Protein AF-A0A7V2QF61-F1 (afdb_monomer_lite)

pLDDT: mean 78.98, std 8.33, range [53.19, 92.69]

Radius of gyration: 22.34 Å; chains: 1; bounding box: 71×39×51 Å

Foldseek 3Di:
DVVVVVVLVVCVVVLVVVVVVLVVCVVCCPPPVCVVVCVPVCCVQPPPNDDPPCVLVVVVVVLVCQVVVLCVVLVVQLVVCVVVVVVVSNVSSVVVSCSSVVVSVVVVVVSVVVVVVVVVVVVVVVVVVPDDD

Sequence (133 aa):
MDGFRFWQRWLMGVGGFLVLFGLGMVLLEETAVFAPFHTYIDPVFWPGGRRPPGVPDFQRWAWNCAFVGLLVWFLPDAVVSLCYRVYLNAGLNAFLFVLAIFPLLFTRGYFRCRDTEDAERTTRKTASSATPQ

Secondary structure (DSSP, 8-state):
-HHHHHHHHHHHHHHHHHHHHHHHHHHHTTSTTTHHHHHHHHHHHSGGG---TTHHHHHHHHHHHHHHHHHHHHHHHHHHHHHTT-HHHHHHHHHHHHHHHHHHHHHHHHHHHHHHHHHHHHHHHHHHHT---

Structure (mmCIF, N/CA/C/O backbone):
data_AF-A0A7V2QF61-F1
#
_entry.id   AF-A0A7V2QF61-F1
#
loop_
_atom_site.group_PDB
_atom_site.id
_atom_site.type_symbol
_atom_site.label_atom_id
_atom_site.label_alt_id
_atom_site.label_comp_id
_atom_site.label_asym_id
_atom_site.label_entity_id
_atom_site.label_seq_id
_atom_site.pdbx_PDB_ins_code
_atom_site.Cartn_x
_atom_site.Cartn_y
_atom_site.Cartn_z
_atom_site.occupancy
_atom_site.B_iso_or_equiv
_atom_site.auth_seq_id
_atom_site.auth_comp_id
_atom_site.auth_asym_id
_atom_site.auth_atom_id
_atom_site.pdbx_PDB_model_num
ATOM 1 N N . MET A 1 1 ? 28.701 -3.509 -20.443 1.00 55.62 1 MET A N 1
ATOM 2 C CA . MET A 1 1 ? 27.215 -3.441 -20.512 1.00 55.62 1 MET A CA 1
ATOM 3 C C . MET A 1 1 ? 26.563 -4.421 -19.520 1.00 55.62 1 MET A C 1
ATOM 5 O O . MET A 1 1 ? 25.387 -4.746 -19.635 1.00 55.62 1 MET A O 1
ATOM 9 N N . ASP A 1 2 ? 27.294 -4.833 -18.481 1.00 65.94 2 ASP A N 1
ATOM 10 C CA . ASP A 1 2 ? 26.925 -5.972 -17.627 1.00 65.94 2 ASP A CA 1
ATOM 11 C C . ASP A 1 2 ? 26.174 -5.558 -16.357 1.00 65.94 2 ASP A C 1
ATOM 13 O O . ASP A 1 2 ? 25.377 -6.329 -15.823 1.00 65.94 2 ASP A O 1
ATOM 17 N N . GLY A 1 3 ? 26.339 -4.300 -15.934 1.00 74.25 3 GLY A N 1
ATOM 18 C CA . GLY A 1 3 ? 25.659 -3.747 -14.764 1.00 74.25 3 GLY A CA 1
ATOM 19 C C . GLY A 1 3 ? 24.135 -3.766 -14.894 1.00 74.25 3 GLY A C 1
ATOM 20 O O . GLY A 1 3 ? 23.452 -4.160 -13.957 1.00 74.25 3 GLY A O 1
ATOM 21 N N . PHE A 1 4 ? 23.586 -3.429 -16.065 1.00 79.31 4 PHE A N 1
ATOM 22 C CA . PHE A 1 4 ? 22.132 -3.416 -16.266 1.00 79.31 4 PHE A CA 1
ATOM 23 C C . PHE A 1 4 ? 21.515 -4.815 -16.126 1.00 79.31 4 PHE A C 1
ATOM 25 O O . PHE A 1 4 ? 20.522 -4.989 -15.424 1.00 79.31 4 PHE A O 1
ATOM 32 N N . ARG A 1 5 ? 22.141 -5.842 -16.722 1.00 79.62 5 ARG A N 1
ATOM 33 C CA . ARG A 1 5 ? 21.667 -7.233 -16.598 1.00 79.62 5 ARG A CA 1
ATOM 34 C C . ARG A 1 5 ? 21.834 -7.771 -15.178 1.00 79.62 5 ARG A C 1
ATOM 36 O O . ARG A 1 5 ? 20.996 -8.557 -14.743 1.00 79.62 5 ARG A O 1
ATOM 43 N N . PHE A 1 6 ? 22.884 -7.354 -14.467 1.00 81.94 6 PHE A N 1
ATOM 44 C CA . PHE A 1 6 ? 23.062 -7.674 -13.052 1.00 81.94 6 PHE A CA 1
ATOM 45 C C . PHE A 1 6 ? 21.924 -7.090 -12.211 1.00 81.94 6 PHE A C 1
ATOM 47 O O . PHE A 1 6 ? 21.214 -7.847 -11.554 1.00 81.94 6 PHE A O 1
ATOM 54 N N . TRP A 1 7 ? 21.690 -5.779 -12.304 1.00 80.62 7 TRP A N 1
ATOM 55 C CA . TRP A 1 7 ? 20.631 -5.096 -11.558 1.00 80.62 7 TRP A CA 1
ATOM 56 C C . TRP A 1 7 ? 19.245 -5.636 -11.893 1.00 80.62 7 TRP A C 1
ATOM 58 O O . TRP A 1 7 ? 18.453 -5.864 -10.988 1.00 80.62 7 TRP A O 1
ATOM 68 N N . GLN A 1 8 ? 18.973 -5.939 -13.163 1.00 81.88 8 GLN A N 1
ATOM 69 C CA . GLN A 1 8 ? 17.714 -6.553 -13.573 1.00 81.88 8 GLN A CA 1
ATOM 70 C C . GLN A 1 8 ? 17.518 -7.941 -12.942 1.00 81.88 8 GLN A C 1
ATOM 72 O O . GLN A 1 8 ? 16.459 -8.211 -12.386 1.00 81.88 8 GLN A O 1
ATOM 77 N N . ARG A 1 9 ? 18.523 -8.829 -12.994 1.00 80.50 9 ARG A N 1
ATOM 78 C CA . ARG A 1 9 ? 18.421 -10.175 -12.392 1.00 80.50 9 ARG A CA 1
ATOM 79 C C . ARG A 1 9 ? 18.341 -10.111 -10.870 1.00 80.50 9 ARG A C 1
ATOM 81 O O . ARG A 1 9 ? 17.610 -10.895 -10.274 1.00 80.50 9 ARG A O 1
ATOM 88 N N . TRP A 1 10 ? 19.060 -9.174 -10.260 1.00 81.62 10 TRP A N 1
ATOM 89 C CA . TRP A 1 10 ? 19.026 -8.952 -8.822 1.00 81.62 10 TRP A CA 1
ATOM 90 C C . TRP A 1 10 ? 17.661 -8.438 -8.360 1.00 81.62 10 TRP A C 1
ATOM 92 O O . TRP A 1 10 ? 17.070 -9.024 -7.460 1.00 81.62 10 TRP A O 1
ATOM 102 N N . LEU A 1 11 ? 17.108 -7.429 -9.040 1.00 83.00 11 LEU A N 1
ATOM 103 C CA . LEU A 1 11 ? 15.765 -6.908 -8.771 1.00 83.00 11 LEU A CA 1
ATOM 104 C C . LEU A 1 11 ? 14.685 -7.974 -8.969 1.00 83.00 11 LEU A C 1
ATOM 106 O O . LEU A 1 11 ? 13.773 -8.063 -8.156 1.00 83.00 11 LEU A O 1
ATOM 110 N N . MET A 1 12 ? 14.809 -8.831 -9.986 1.00 81.38 12 MET A N 1
ATOM 111 C CA . MET A 1 12 ? 13.898 -9.969 -10.152 1.00 81.38 12 MET A CA 1
ATOM 112 C C . MET A 1 12 ? 13.995 -10.966 -8.993 1.00 81.38 12 MET A C 1
ATOM 114 O O . MET A 1 12 ? 12.970 -11.458 -8.530 1.00 81.38 12 MET A O 1
ATOM 118 N N . GLY A 1 13 ? 15.209 -11.256 -8.513 1.00 84.88 13 GLY A N 1
ATOM 119 C CA . GLY A 1 13 ? 15.423 -12.136 -7.364 1.00 84.88 13 GLY A CA 1
ATOM 120 C C . GLY A 1 13 ? 14.829 -11.565 -6.076 1.00 84.88 13 GLY A C 1
ATOM 121 O O . GLY A 1 13 ? 14.060 -12.244 -5.399 1.00 84.88 13 GLY A O 1
ATOM 122 N N . VAL A 1 14 ? 15.126 -10.298 -5.775 1.00 79.19 14 VAL A N 1
ATOM 123 C CA . VAL A 1 14 ? 14.592 -9.588 -4.602 1.00 79.19 14 VAL A CA 1
ATOM 124 C C . VAL A 1 14 ? 13.072 -9.462 -4.689 1.00 79.19 14 VAL A C 1
ATOM 126 O O . VAL A 1 14 ? 12.379 -9.738 -3.716 1.00 79.19 14 VAL A O 1
ATOM 129 N N . GLY A 1 15 ? 12.537 -9.111 -5.856 1.00 79.88 15 GLY A N 1
ATOM 130 C CA . GLY A 1 15 ? 11.101 -9.003 -6.068 1.00 79.88 15 GLY A CA 1
ATOM 131 C C . GLY A 1 15 ? 10.379 -10.345 -5.920 1.00 79.88 15 GLY A C 1
ATOM 132 O O . GLY A 1 15 ? 9.348 -10.417 -5.255 1.00 79.88 15 GLY A O 1
ATOM 133 N N . GLY A 1 16 ? 10.932 -11.424 -6.483 1.00 84.94 16 GLY A N 1
ATOM 134 C CA . GLY A 1 16 ? 10.394 -12.774 -6.305 1.00 84.94 16 GLY A CA 1
ATOM 135 C C . GLY A 1 16 ? 10.410 -13.212 -4.839 1.00 84.94 16 GLY A C 1
ATOM 136 O O . GLY A 1 16 ? 9.417 -13.744 -4.344 1.00 84.94 16 GLY A O 1
ATOM 137 N N . PHE A 1 17 ? 11.498 -12.920 -4.120 1.00 85.94 17 PHE A N 1
ATOM 138 C CA . PHE A 1 17 ? 11.581 -13.149 -2.680 1.00 85.94 17 PHE A CA 1
ATOM 139 C C . PHE A 1 17 ? 10.512 -12.360 -1.912 1.00 85.94 17 PHE A C 1
ATOM 141 O O . PHE A 1 17 ? 9.817 -12.946 -1.091 1.00 85.94 17 PHE A O 1
ATOM 148 N N . LEU A 1 18 ? 10.331 -11.068 -2.201 1.00 80.50 18 LEU A N 1
ATOM 149 C CA . LEU A 1 18 ? 9.321 -10.230 -1.546 1.00 80.50 18 LEU A CA 1
ATOM 150 C C . LEU A 1 18 ? 7.892 -10.717 -1.812 1.00 80.50 18 LEU A C 1
ATOM 152 O O . LEU A 1 18 ? 7.076 -10.697 -0.896 1.00 80.50 18 LEU A O 1
ATOM 156 N N . VAL A 1 19 ? 7.592 -11.200 -3.023 1.00 80.19 19 VAL A N 1
ATOM 157 C CA . VAL A 1 19 ? 6.298 -11.829 -3.334 1.00 80.19 19 VAL A CA 1
ATOM 158 C C . VAL A 1 19 ? 6.078 -13.084 -2.496 1.00 80.19 19 VAL A C 1
ATOM 160 O O . VAL A 1 19 ? 5.030 -13.216 -1.870 1.00 80.19 19 VAL A O 1
ATOM 163 N N . LEU A 1 20 ? 7.050 -14.000 -2.466 1.00 84.56 20 LEU A N 1
ATOM 164 C CA . LEU A 1 20 ? 6.939 -15.239 -1.692 1.00 84.56 20 LEU A CA 1
ATOM 165 C C . LEU A 1 20 ? 6.840 -14.957 -0.192 1.00 84.56 20 LEU A C 1
ATOM 167 O O . LEU A 1 20 ? 6.032 -15.571 0.499 1.00 84.56 20 LEU A O 1
ATOM 171 N N . PHE A 1 21 ? 7.630 -14.004 0.296 1.00 81.94 21 PHE A N 1
ATOM 172 C CA . PHE A 1 21 ? 7.600 -13.561 1.680 1.00 81.94 21 PHE A CA 1
ATOM 173 C C . PHE A 1 21 ? 6.250 -12.929 2.033 1.00 81.94 21 PHE A C 1
ATOM 175 O O . PHE A 1 21 ? 5.651 -13.310 3.031 1.00 81.94 21 PHE A O 1
ATOM 182 N N . GLY A 1 22 ? 5.730 -12.026 1.196 1.00 73.94 22 GLY A N 1
ATOM 183 C CA . GLY A 1 22 ? 4.418 -11.404 1.384 1.00 73.94 22 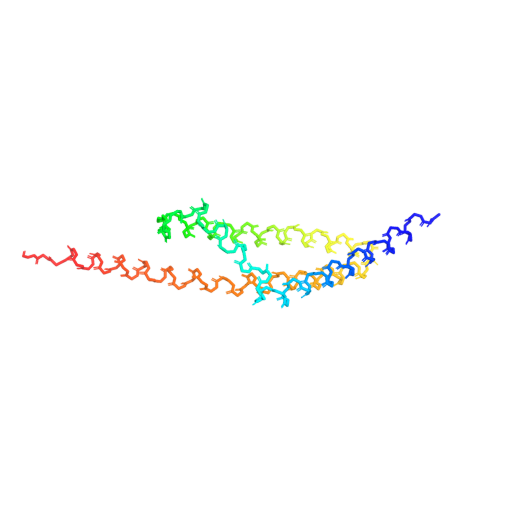GLY A CA 1
ATOM 184 C C . GLY A 1 22 ? 3.272 -12.416 1.343 1.00 73.94 22 GLY A C 1
ATOM 185 O O . GLY A 1 22 ? 2.386 -12.374 2.190 1.00 73.94 22 GLY A O 1
ATOM 186 N N . LEU A 1 23 ? 3.318 -13.379 0.421 1.00 79.94 23 LEU A N 1
ATOM 187 C CA . LEU A 1 23 ? 2.352 -14.477 0.374 1.00 79.94 23 LEU A CA 1
ATOM 188 C C . LEU A 1 23 ? 2.434 -15.349 1.637 1.00 79.94 23 LEU A C 1
ATOM 190 O O . LEU A 1 23 ? 1.406 -15.718 2.198 1.00 79.94 23 LEU A O 1
ATOM 194 N N . GLY A 1 24 ? 3.650 -15.629 2.114 1.00 79.69 24 GLY A N 1
ATOM 195 C CA . GLY A 1 24 ? 3.876 -16.306 3.389 1.00 79.69 24 GLY A CA 1
ATOM 196 C C . GLY A 1 24 ? 3.282 -15.530 4.562 1.00 79.69 24 GLY A C 1
ATOM 197 O O . GLY A 1 24 ? 2.581 -16.115 5.375 1.00 79.69 24 GLY A O 1
ATOM 198 N N . MET A 1 25 ? 3.484 -14.213 4.615 1.00 75.00 25 MET A N 1
ATOM 199 C CA . MET A 1 25 ? 2.911 -13.342 5.645 1.00 75.00 25 MET A CA 1
ATOM 200 C C . MET A 1 25 ? 1.378 -13.391 5.657 1.00 75.00 25 MET A C 1
ATOM 202 O O . MET A 1 25 ? 0.805 -13.531 6.730 1.00 75.00 25 MET A O 1
ATOM 206 N N . VAL A 1 26 ? 0.720 -13.355 4.491 1.00 74.06 26 VAL A N 1
ATOM 207 C CA . VAL A 1 26 ? -0.750 -13.467 4.387 1.00 74.06 26 VAL A CA 1
ATOM 208 C C . VAL A 1 26 ? -1.251 -14.816 4.909 1.00 74.06 26 VAL A C 1
ATOM 210 O O . VAL A 1 26 ? -2.234 -14.873 5.638 1.00 74.06 26 VAL A O 1
ATOM 213 N N . LEU A 1 27 ? -0.569 -15.914 4.573 1.00 77.75 27 LEU A N 1
ATOM 214 C CA . LEU A 1 27 ? -0.961 -17.251 5.037 1.00 77.75 27 LEU A CA 1
ATOM 215 C C . LEU A 1 27 ? -0.649 -17.483 6.523 1.00 77.75 27 LEU A C 1
ATOM 217 O O . LEU A 1 27 ? -1.257 -18.344 7.155 1.00 77.75 27 LEU A O 1
ATOM 221 N N . LEU A 1 28 ? 0.304 -16.732 7.077 1.00 73.69 28 LEU A N 1
ATOM 222 C CA . LEU A 1 28 ? 0.706 -16.816 8.477 1.00 73.69 28 LEU A CA 1
ATOM 223 C C . LEU A 1 28 ? -0.063 -15.840 9.380 1.00 73.69 28 LEU A C 1
ATOM 225 O O . LEU A 1 28 ? 0.001 -16.015 10.595 1.00 73.69 28 LEU A O 1
ATOM 229 N N . GLU A 1 29 ? -0.809 -14.874 8.837 1.00 65.94 29 GLU A N 1
ATOM 230 C CA . GLU A 1 29 ? -1.535 -13.843 9.601 1.00 65.94 29 GLU A CA 1
ATOM 231 C C . GLU A 1 29 ? -2.521 -14.439 10.625 1.00 65.94 29 GLU A C 1
ATOM 233 O O . GLU A 1 29 ? -2.596 -13.962 11.755 1.00 65.94 29 GLU A O 1
ATOM 238 N N . GLU A 1 30 ? -3.202 -15.541 10.291 1.00 62.50 30 GLU A N 1
ATOM 239 C CA . GLU A 1 30 ? -4.120 -16.233 11.216 1.00 62.50 30 GLU A CA 1
ATOM 240 C C . GLU A 1 30 ? -3.431 -17.263 12.132 1.00 62.50 30 GLU A C 1
ATOM 242 O O . GLU A 1 30 ? -4.080 -17.922 12.949 1.00 62.50 30 GLU A O 1
ATOM 247 N N . THR A 1 31 ? -2.110 -17.433 12.030 1.00 67.69 31 THR A N 1
ATOM 248 C CA . THR A 1 31 ? -1.379 -18.402 12.857 1.00 67.69 31 THR A CA 1
ATOM 249 C C . THR A 1 31 ? -0.931 -17.801 14.188 1.00 67.69 31 THR A C 1
ATOM 251 O O . THR A 1 31 ? -0.703 -16.599 14.327 1.00 67.69 31 THR A O 1
ATOM 254 N N . ALA A 1 32 ? -0.711 -18.666 15.184 1.00 63.78 32 ALA A N 1
ATOM 255 C CA . ALA A 1 32 ? -0.224 -18.296 16.519 1.00 63.78 32 ALA A CA 1
ATOM 256 C C . ALA A 1 32 ? 1.113 -17.519 16.523 1.00 63.78 32 ALA A C 1
ATOM 258 O O . ALA A 1 32 ? 1.505 -16.983 17.555 1.00 63.78 32 ALA A O 1
ATOM 259 N N . VAL A 1 33 ? 1.798 -17.432 15.378 1.00 69.75 33 VAL A N 1
ATOM 260 C CA . VAL A 1 33 ? 2.999 -16.615 15.169 1.00 69.75 33 VAL A CA 1
ATOM 261 C C . VAL A 1 33 ? 2.692 -15.113 15.258 1.00 69.75 33 VAL A C 1
ATOM 263 O O . VAL A 1 33 ? 3.537 -14.361 15.740 1.00 69.75 33 VAL A O 1
ATOM 266 N N . PHE A 1 34 ? 1.488 -14.670 14.866 1.00 64.69 34 PHE A N 1
ATOM 267 C CA . PHE A 1 34 ? 1.079 -13.257 14.925 1.00 64.69 34 PHE A CA 1
ATOM 268 C C . PHE A 1 34 ? 0.260 -12.880 16.169 1.00 64.69 34 PHE A C 1
ATOM 270 O O . PHE A 1 34 ? 0.174 -11.700 16.514 1.00 64.69 34 PHE A O 1
ATOM 277 N N . ALA A 1 35 ? -0.244 -13.861 16.925 1.00 65.06 35 ALA A N 1
ATOM 278 C CA . ALA A 1 35 ? -0.931 -13.644 18.206 1.00 65.06 35 ALA A CA 1
ATOM 279 C C . ALA A 1 35 ? -0.154 -12.775 19.235 1.00 65.06 35 ALA A C 1
ATOM 281 O O . ALA A 1 35 ? -0.787 -11.973 19.936 1.00 65.06 35 ALA A O 1
ATOM 282 N N . PRO A 1 36 ? 1.193 -12.845 19.328 1.00 70.81 36 PRO A N 1
ATOM 283 C CA . PRO A 1 36 ? 1.964 -11.971 20.205 1.00 70.81 36 PRO A CA 1
ATOM 284 C C . PRO A 1 36 ? 1.838 -10.494 19.823 1.00 70.81 36 PRO A C 1
ATOM 286 O O . PRO A 1 36 ? 1.788 -9.646 20.707 1.00 70.81 36 PRO A O 1
ATOM 289 N N . PHE A 1 37 ? 1.738 -10.161 18.532 1.00 64.75 37 PHE A N 1
ATOM 290 C CA . PHE A 1 37 ? 1.687 -8.766 18.088 1.00 64.75 37 PHE A CA 1
ATOM 291 C C . PHE A 1 37 ? 0.440 -8.060 18.614 1.00 64.75 37 PHE A C 1
ATOM 293 O O . PHE A 1 37 ? 0.568 -6.999 19.213 1.00 64.75 37 PHE A O 1
ATOM 300 N N . HIS A 1 38 ? -0.741 -8.673 18.505 1.00 63.28 38 HIS A N 1
ATOM 301 C CA . HIS A 1 38 ? -1.967 -8.116 19.090 1.00 63.28 38 HIS A CA 1
ATOM 302 C C . HIS A 1 38 ? -1.888 -8.020 20.618 1.00 63.28 38 HIS A C 1
ATOM 304 O O . HIS A 1 38 ? -2.274 -7.014 21.206 1.00 63.28 38 HIS A O 1
ATOM 310 N N . THR A 1 39 ? -1.306 -9.036 21.258 1.00 68.00 39 THR A N 1
ATOM 311 C CA . THR A 1 39 ? -1.175 -9.095 22.720 1.00 68.00 39 THR A CA 1
ATOM 312 C C . THR A 1 39 ? -0.211 -8.039 23.272 1.00 68.00 39 THR A C 1
ATOM 314 O O . THR A 1 39 ? -0.427 -7.545 24.374 1.00 68.00 39 THR A O 1
ATOM 317 N N . TYR A 1 40 ? 0.838 -7.671 22.529 1.00 73.81 40 TYR A N 1
ATOM 318 C CA . TYR A 1 40 ? 1.845 -6.699 22.969 1.00 73.81 40 TYR A CA 1
ATOM 319 C C . TYR A 1 40 ? 1.591 -5.270 22.476 1.00 73.81 40 TYR A C 1
ATOM 321 O O . TYR A 1 40 ? 1.956 -4.327 23.173 1.00 73.81 40 TYR A O 1
ATOM 329 N N . ILE A 1 41 ? 0.970 -5.084 21.308 1.00 73.00 41 ILE A N 1
ATOM 330 C CA . ILE A 1 41 ? 0.718 -3.754 20.731 1.00 73.00 41 ILE A CA 1
ATOM 331 C C . ILE A 1 41 ? -0.495 -3.098 21.398 1.00 73.00 41 ILE A C 1
ATOM 333 O O . ILE A 1 41 ? -0.400 -1.962 21.866 1.00 73.00 41 ILE A O 1
ATOM 337 N N . ASP A 1 42 ? -1.619 -3.808 21.504 1.00 72.12 42 ASP A N 1
ATOM 338 C CA . ASP A 1 42 ? -2.881 -3.229 21.982 1.00 72.12 42 ASP A CA 1
ATOM 339 C C . ASP A 1 42 ? -2.814 -2.648 23.412 1.00 72.12 42 ASP A C 1
ATOM 341 O O . ASP A 1 42 ? -3.342 -1.553 23.619 1.00 72.12 42 ASP A O 1
ATOM 345 N N . PRO A 1 43 ? -2.148 -3.277 24.405 1.00 78.38 43 PRO A N 1
ATOM 346 C CA . PRO A 1 43 ? -2.053 -2.714 25.751 1.00 78.38 43 PRO A CA 1
ATOM 347 C C . PRO A 1 43 ? -1.111 -1.508 25.851 1.00 78.38 43 PRO A C 1
ATOM 349 O O . PRO A 1 43 ? -1.280 -0.698 26.761 1.00 78.38 43 PRO A O 1
ATOM 352 N N . VAL A 1 44 ? -0.137 -1.371 24.940 1.00 79.69 44 VAL A N 1
ATOM 353 C CA . VAL A 1 44 ? 0.775 -0.212 24.891 1.00 79.69 44 VAL A CA 1
ATOM 354 C C . VAL A 1 44 ? 0.020 1.037 24.446 1.00 79.69 44 VAL A C 1
ATOM 356 O O . VAL A 1 44 ? 0.206 2.109 25.020 1.00 79.69 44 VAL A O 1
ATOM 359 N N . PHE A 1 45 ? -0.860 0.899 23.453 1.00 75.62 45 PHE A N 1
ATOM 360 C CA . PHE A 1 45 ? -1.652 2.018 22.943 1.00 75.62 45 PHE A CA 1
ATOM 361 C C . PHE A 1 45 ? -2.951 2.242 23.731 1.00 75.62 45 PHE A C 1
ATOM 363 O O . PHE A 1 45 ? -3.391 3.387 23.859 1.00 75.62 45 PHE A O 1
ATOM 370 N N . TRP A 1 46 ? -3.555 1.184 24.286 1.00 78.31 46 TRP A N 1
ATOM 371 C CA . TRP A 1 46 ? -4.831 1.246 25.011 1.00 78.31 46 TRP A CA 1
ATOM 372 C C . TRP A 1 46 ? -4.805 0.442 26.324 1.00 78.31 46 TRP A C 1
ATOM 374 O O . TRP A 1 46 ? -5.448 -0.611 26.435 1.00 78.31 46 TRP A O 1
ATOM 384 N N . PRO A 1 47 ? -4.120 0.950 27.365 1.00 76.38 47 PRO A N 1
ATOM 385 C CA . PRO A 1 47 ? -4.102 0.309 28.675 1.00 76.38 47 PRO A CA 1
ATOM 386 C C . PRO A 1 47 ? -5.532 0.122 29.213 1.00 76.38 47 PRO A C 1
ATOM 388 O O . PRO A 1 47 ? -6.313 1.072 29.296 1.00 76.38 47 PRO A O 1
ATOM 391 N N . GLY A 1 48 ? -5.902 -1.114 29.563 1.00 76.06 48 GLY A N 1
ATOM 392 C CA . GLY A 1 48 ? -7.235 -1.439 30.090 1.00 76.06 48 GLY A CA 1
ATOM 393 C C . GLY A 1 48 ? -8.352 -1.550 29.041 1.00 76.06 48 GLY A C 1
ATOM 394 O O . GLY A 1 48 ? -9.526 -1.532 29.409 1.00 76.06 48 GLY A O 1
ATOM 395 N N . GLY A 1 49 ? -8.018 -1.637 27.747 1.00 70.56 49 GLY A N 1
ATOM 396 C CA . GLY A 1 49 ? -8.967 -1.953 26.669 1.00 70.56 49 GLY A CA 1
ATOM 397 C C . GLY A 1 49 ? -9.959 -0.837 26.317 1.00 70.56 49 GLY A C 1
ATOM 398 O O . GLY A 1 49 ? -10.789 -1.004 25.421 1.00 70.56 49 GLY A O 1
ATOM 399 N N . ARG A 1 50 ? -9.883 0.324 26.981 1.00 68.12 50 ARG A N 1
ATOM 400 C CA . ARG A 1 50 ? -10.689 1.499 26.627 1.00 68.12 50 ARG A CA 1
ATOM 401 C C . ARG A 1 50 ? -10.017 2.259 25.496 1.00 68.12 50 ARG A C 1
ATOM 403 O O . ARG A 1 50 ? -8.985 2.890 25.695 1.00 68.12 50 ARG A O 1
ATOM 410 N N . ARG A 1 51 ? -10.644 2.248 24.321 1.00 74.25 51 ARG A N 1
ATOM 411 C CA . ARG A 1 51 ? -10.255 3.114 23.203 1.00 74.25 51 ARG A CA 1
ATOM 412 C C . ARG A 1 51 ? -10.800 4.536 23.427 1.00 74.25 51 ARG A C 1
ATOM 414 O O . ARG A 1 51 ? -12.015 4.681 23.571 1.00 74.25 51 ARG A O 1
ATOM 421 N N . PRO A 1 52 ? -9.943 5.577 23.462 1.00 77.94 52 PRO A N 1
ATOM 422 C CA . PRO A 1 52 ? -10.387 6.968 23.506 1.00 77.94 52 PRO A CA 1
ATOM 423 C C . PRO A 1 52 ? -11.283 7.338 22.308 1.00 77.94 52 PRO A C 1
ATOM 425 O O . PRO A 1 52 ? -11.118 6.770 21.225 1.00 77.94 52 PRO A O 1
ATOM 428 N N . PRO A 1 53 ? -12.179 8.334 22.450 1.00 75.19 53 PRO A N 1
ATOM 429 C CA . PRO A 1 53 ? -13.136 8.703 21.405 1.00 75.19 53 PRO A CA 1
ATOM 430 C C . PRO A 1 53 ? -12.500 9.217 20.101 1.00 75.19 53 PRO A C 1
ATOM 432 O O . PRO A 1 53 ? -13.161 9.160 19.076 1.00 75.19 53 PRO A O 1
ATOM 435 N N . GLY A 1 54 ? -11.234 9.660 20.103 1.00 78.19 54 GLY A N 1
ATOM 436 C CA . GLY A 1 54 ? -10.515 10.107 18.893 1.00 78.19 54 GLY A CA 1
ATOM 437 C C . GLY A 1 54 ? -9.764 9.007 18.122 1.00 78.19 54 GLY A C 1
ATOM 438 O O . GLY A 1 54 ? -9.223 9.258 17.048 1.00 78.19 54 GLY A O 1
ATOM 439 N N . VAL A 1 55 ? -9.709 7.775 18.644 1.00 80.06 55 VAL A N 1
ATOM 440 C CA . VAL A 1 55 ? -9.041 6.646 17.965 1.00 80.06 55 VAL A CA 1
ATOM 441 C C . VAL A 1 55 ? -9.679 6.283 16.614 1.00 80.06 55 VAL A C 1
ATOM 443 O O . VAL A 1 55 ? -8.924 5.986 15.688 1.00 80.06 55 VAL A O 1
ATOM 446 N N . PRO A 1 56 ? -11.016 6.306 16.438 1.00 75.88 56 PRO A N 1
ATOM 447 C CA . PRO A 1 56 ? -11.640 6.020 15.145 1.00 75.88 56 PRO A CA 1
ATOM 448 C C . PRO A 1 56 ? -11.191 6.974 14.030 1.00 75.88 56 PRO A C 1
ATOM 450 O O . PRO A 1 56 ? -10.876 6.519 12.930 1.00 75.88 56 PRO A O 1
ATOM 453 N N . ASP A 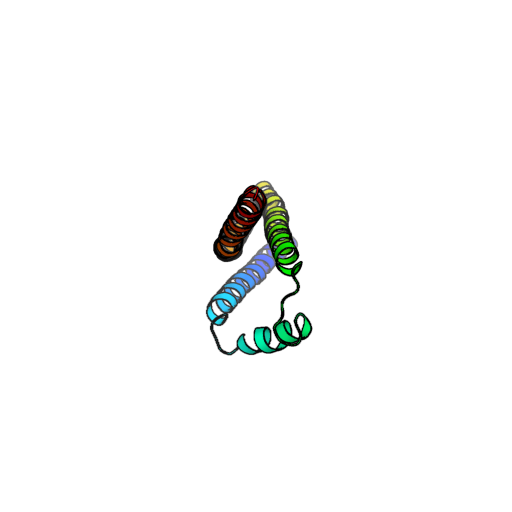1 57 ? -11.093 8.272 14.328 1.00 78.50 57 ASP A N 1
ATOM 454 C CA . ASP A 1 57 ? -10.648 9.287 13.367 1.00 78.50 57 ASP A CA 1
ATOM 455 C C . ASP A 1 57 ? -9.184 9.075 12.977 1.00 78.50 57 ASP A C 1
ATOM 457 O O . ASP A 1 57 ? -8.830 9.117 11.797 1.00 78.50 57 ASP A O 1
ATOM 461 N N . PHE A 1 58 ? -8.340 8.750 13.961 1.00 78.44 58 PHE A N 1
ATOM 462 C CA . PHE A 1 58 ? -6.945 8.393 13.720 1.00 78.44 58 PHE A CA 1
ATOM 463 C C . PHE A 1 58 ? -6.808 7.132 12.855 1.00 78.44 58 PHE A C 1
ATOM 465 O O . PHE A 1 58 ? -6.013 7.117 11.919 1.00 78.44 58 PHE A O 1
ATOM 472 N N . GLN A 1 59 ? -7.603 6.089 13.110 1.00 82.31 59 GLN A N 1
ATOM 473 C CA . GLN A 1 59 ? -7.596 4.864 12.302 1.00 82.31 59 GLN A CA 1
ATOM 474 C C . GLN A 1 59 ? -8.010 5.136 10.848 1.00 82.31 59 GLN A C 1
ATOM 476 O O . GLN A 1 59 ? -7.397 4.599 9.925 1.00 82.31 59 GLN A O 1
ATOM 481 N N . ARG A 1 60 ? -9.001 6.012 10.629 1.00 78.94 60 ARG A N 1
ATOM 482 C CA . ARG A 1 60 ? -9.424 6.439 9.286 1.00 78.94 60 ARG A CA 1
ATOM 483 C C . ARG A 1 60 ? -8.330 7.236 8.576 1.00 78.94 60 ARG A C 1
ATOM 485 O O . ARG A 1 60 ? -8.076 7.011 7.394 1.00 78.94 60 ARG A O 1
ATOM 492 N N . TRP A 1 61 ? -7.668 8.144 9.291 1.00 82.31 61 TRP A N 1
ATOM 493 C CA . TRP A 1 61 ? -6.518 8.884 8.773 1.00 82.31 61 TRP A CA 1
ATOM 494 C C . TRP A 1 61 ? -5.369 7.942 8.393 1.00 82.31 61 TRP A C 1
ATOM 496 O O . TRP A 1 61 ? -4.868 8.020 7.274 1.00 82.31 61 TRP A O 1
ATOM 506 N N . ALA A 1 62 ? -5.018 6.997 9.267 1.00 83.88 62 ALA A N 1
ATOM 507 C CA . ALA A 1 62 ? -3.963 6.019 9.017 1.00 83.88 62 ALA A CA 1
ATOM 508 C C . ALA A 1 62 ? -4.277 5.141 7.794 1.00 83.88 62 ALA A C 1
ATOM 510 O O . ALA A 1 62 ? -3.405 4.925 6.952 1.00 83.88 62 ALA A O 1
ATOM 511 N N . TRP A 1 63 ? -5.533 4.705 7.644 1.00 87.38 63 TRP A N 1
ATOM 512 C CA . TRP A 1 63 ? -5.990 3.976 6.458 1.00 87.38 63 TRP A CA 1
ATOM 513 C C . TRP A 1 63 ? -5.832 4.812 5.179 1.00 87.38 63 TRP A C 1
ATOM 515 O O . TRP A 1 63 ? -5.299 4.321 4.183 1.00 87.38 63 TRP A O 1
ATOM 525 N N . ASN A 1 64 ? -6.225 6.093 5.207 1.00 82.06 64 ASN A N 1
ATOM 526 C CA . ASN A 1 64 ? -6.056 7.001 4.067 1.00 82.06 64 ASN A CA 1
ATOM 527 C C . ASN A 1 64 ? -4.575 7.194 3.714 1.00 82.06 64 ASN A C 1
ATOM 529 O O . ASN A 1 64 ? -4.222 7.148 2.538 1.00 82.06 64 ASN A O 1
ATOM 533 N N . CYS A 1 65 ? -3.705 7.376 4.710 1.00 84.38 65 CYS A N 1
ATOM 534 C CA . CYS A 1 65 ? -2.264 7.486 4.498 1.00 84.38 65 CYS A CA 1
ATOM 535 C C . CYS A 1 65 ? -1.679 6.220 3.868 1.00 84.38 65 CYS A C 1
ATOM 537 O O . CYS A 1 65 ? -0.898 6.329 2.925 1.00 84.38 65 CYS A O 1
ATOM 539 N N . ALA A 1 66 ? -2.085 5.035 4.332 1.00 87.69 66 ALA A N 1
ATOM 540 C CA . ALA A 1 66 ? -1.652 3.767 3.753 1.00 87.69 66 ALA A CA 1
ATOM 541 C C . ALA A 1 66 ? -2.104 3.630 2.290 1.00 87.69 66 ALA A C 1
ATOM 543 O O . ALA A 1 66 ? -1.298 3.304 1.420 1.00 87.69 66 ALA A O 1
ATOM 544 N N . PHE A 1 67 ? -3.368 3.949 1.999 1.00 88.19 67 PHE A N 1
ATOM 545 C CA . PHE A 1 67 ? -3.920 3.890 0.645 1.00 88.19 67 PHE A CA 1
ATOM 546 C C . PHE A 1 67 ? -3.224 4.870 -0.309 1.00 88.19 67 PHE A C 1
ATOM 548 O O . PHE A 1 67 ? -2.804 4.488 -1.402 1.00 88.19 67 PHE A O 1
ATOM 555 N N . VAL A 1 68 ? -3.065 6.131 0.107 1.00 87.12 68 VAL A N 1
ATOM 556 C CA . VAL A 1 68 ? -2.390 7.163 -0.692 1.00 87.12 68 VAL A CA 1
ATOM 557 C C . VAL A 1 68 ? -0.916 6.821 -0.881 1.00 87.12 68 VAL A C 1
ATOM 559 O O . VAL A 1 68 ? -0.422 6.918 -1.999 1.00 87.12 68 VAL A O 1
ATOM 562 N N . GLY A 1 69 ? -0.225 6.373 0.168 1.00 86.38 69 GLY A N 1
ATOM 563 C CA . GLY A 1 69 ? 1.168 5.937 0.081 1.00 86.38 69 GLY A CA 1
ATOM 564 C C . GLY A 1 69 ? 1.351 4.790 -0.912 1.00 86.38 69 GLY A C 1
ATOM 565 O O . GLY A 1 69 ? 2.247 4.848 -1.752 1.00 86.38 69 GLY A O 1
ATOM 566 N N . LEU A 1 70 ? 0.456 3.797 -0.885 1.00 91.12 70 LEU A N 1
ATOM 567 C CA . LEU A 1 70 ? 0.480 2.673 -1.820 1.00 91.12 70 LEU A CA 1
ATOM 568 C C . LEU A 1 70 ? 0.283 3.133 -3.273 1.00 91.12 70 LEU A C 1
ATOM 570 O O . LEU A 1 70 ? 1.011 2.686 -4.159 1.00 91.12 70 LEU A O 1
ATOM 574 N N . LEU A 1 71 ? -0.655 4.052 -3.521 1.00 89.38 71 LEU A N 1
ATOM 575 C CA . LEU A 1 71 ? -0.864 4.634 -4.849 1.00 89.38 71 LEU A CA 1
ATOM 576 C C . LEU A 1 71 ? 0.347 5.442 -5.321 1.00 89.38 71 LEU A C 1
ATOM 578 O O . LEU A 1 71 ? 0.804 5.257 -6.446 1.00 89.38 71 LEU A O 1
ATOM 582 N N . VAL A 1 72 ? 0.875 6.320 -4.466 1.00 89.62 72 VAL A N 1
ATOM 583 C CA . VAL A 1 72 ? 2.027 7.178 -4.779 1.00 89.62 72 VAL A CA 1
ATOM 584 C C . VAL A 1 72 ? 3.290 6.361 -5.027 1.00 89.62 72 VAL A C 1
ATOM 586 O O . VAL A 1 72 ? 4.121 6.789 -5.814 1.00 89.62 72 VAL A O 1
ATOM 589 N N . TRP A 1 73 ? 3.447 5.195 -4.404 1.00 89.19 73 TRP A N 1
ATOM 590 C CA . TRP A 1 73 ? 4.532 4.273 -4.734 1.00 89.19 73 TRP A CA 1
ATOM 591 C C . TRP A 1 73 ? 4.291 3.567 -6.074 1.00 89.19 73 TRP A C 1
ATOM 593 O O . TRP A 1 73 ? 5.141 3.614 -6.963 1.00 89.19 73 TRP A O 1
ATOM 603 N N . PHE A 1 74 ? 3.124 2.940 -6.237 1.00 92.69 74 PHE A N 1
ATOM 604 C CA . PHE A 1 74 ? 2.840 2.091 -7.390 1.00 92.69 74 PHE A CA 1
ATOM 605 C C . PHE A 1 74 ? 2.821 2.866 -8.714 1.00 92.69 74 PHE A C 1
ATOM 607 O O . PHE A 1 74 ? 3.387 2.402 -9.701 1.00 92.69 74 PHE A O 1
ATOM 614 N N . LEU A 1 75 ? 2.195 4.048 -8.751 1.00 90.44 75 LEU A N 1
ATOM 615 C CA . LEU A 1 75 ? 2.003 4.826 -9.981 1.00 90.44 75 LEU A CA 1
ATOM 616 C C . LEU A 1 75 ? 3.334 5.239 -10.644 1.00 90.44 75 LEU A C 1
ATOM 618 O O . LEU A 1 75 ? 3.543 4.873 -11.802 1.00 90.44 75 LEU A O 1
ATOM 622 N N . PRO A 1 76 ? 4.255 5.955 -9.970 1.00 87.62 76 PRO A N 1
ATOM 623 C CA . PRO A 1 76 ? 5.545 6.317 -10.547 1.00 87.62 76 PRO A CA 1
ATOM 624 C C . PRO A 1 76 ? 6.391 5.097 -10.899 1.00 87.62 76 PRO A C 1
ATOM 626 O O . PRO A 1 76 ? 7.004 5.077 -11.964 1.00 87.62 76 PRO A O 1
ATOM 629 N N . ASP A 1 77 ? 6.404 4.071 -10.046 1.00 82.50 77 ASP A N 1
ATOM 630 C CA . ASP A 1 77 ? 7.231 2.886 -10.269 1.00 82.50 77 ASP A CA 1
ATOM 631 C C . ASP A 1 77 ? 6.755 2.075 -11.491 1.00 82.50 77 ASP A C 1
ATOM 633 O O . ASP A 1 77 ? 7.555 1.686 -12.353 1.00 82.50 77 ASP A O 1
ATOM 637 N N . ALA A 1 78 ? 5.435 1.930 -11.653 1.00 88.56 78 ALA A N 1
ATOM 638 C CA . ALA A 1 78 ? 4.829 1.319 -12.831 1.00 88.56 78 ALA A CA 1
ATOM 639 C C . ALA A 1 78 ? 5.080 2.151 -14.100 1.00 88.56 78 ALA A C 1
ATOM 641 O O . ALA A 1 78 ? 5.461 1.591 -15.130 1.00 88.56 78 ALA A O 1
ATOM 642 N N . VAL A 1 79 ? 4.920 3.480 -14.034 1.00 89.94 79 VAL A N 1
ATOM 643 C CA . VAL A 1 79 ? 5.162 4.383 -15.174 1.00 89.94 79 VAL A CA 1
ATOM 644 C C . VAL A 1 79 ? 6.618 4.311 -15.628 1.00 89.94 79 VAL A C 1
ATOM 646 O O . VAL A 1 79 ? 6.875 4.109 -16.814 1.00 89.94 79 VAL A O 1
ATOM 649 N N . VAL A 1 80 ? 7.576 4.412 -14.703 1.00 85.94 80 VAL A N 1
ATOM 650 C CA . VAL A 1 80 ? 9.008 4.298 -15.014 1.00 85.94 80 VAL A CA 1
ATOM 651 C C . VAL A 1 80 ? 9.303 2.931 -15.634 1.00 85.94 80 VAL A C 1
ATOM 653 O O . VAL A 1 80 ? 9.917 2.858 -16.699 1.00 85.94 80 VAL A O 1
ATOM 656 N N . SER A 1 81 ? 8.801 1.848 -15.039 1.00 87.50 81 SER A N 1
ATOM 657 C CA . SER A 1 81 ? 9.014 0.493 -15.559 1.00 87.50 81 SER A CA 1
ATOM 658 C C . SER A 1 81 ? 8.477 0.310 -16.984 1.00 87.50 81 SER A C 1
ATOM 660 O O . SER A 1 81 ? 9.136 -0.325 -17.809 1.00 87.50 81 SER A O 1
ATOM 662 N N . LEU A 1 82 ? 7.322 0.900 -17.309 1.00 90.81 82 LEU A N 1
ATOM 663 C CA . LEU A 1 82 ? 6.745 0.867 -18.657 1.00 90.81 82 LEU A CA 1
ATOM 664 C C . LEU A 1 82 ? 7.535 1.731 -19.652 1.00 90.81 82 LEU A C 1
ATOM 666 O O . LEU A 1 82 ? 7.835 1.258 -20.751 1.00 90.81 82 LEU A O 1
ATOM 670 N N . CYS A 1 83 ? 7.934 2.949 -19.268 1.00 90.25 83 CYS A N 1
ATOM 671 C CA . CYS A 1 83 ? 8.735 3.850 -20.106 1.00 90.25 83 CYS A CA 1
ATOM 672 C C . CYS A 1 83 ? 10.073 3.221 -20.525 1.00 90.25 83 CYS A C 1
ATOM 674 O O . CYS A 1 83 ? 10.470 3.319 -21.686 1.00 90.25 83 CYS A O 1
ATOM 676 N N . TYR A 1 84 ? 10.739 2.520 -19.604 1.00 87.38 84 TYR A N 1
ATOM 677 C CA . TYR A 1 84 ? 11.998 1.813 -19.868 1.00 87.38 84 TYR A CA 1
ATOM 678 C C . TYR A 1 84 ? 11.807 0.385 -20.411 1.00 87.38 84 TYR A C 1
ATOM 680 O O . TYR A 1 84 ? 12.787 -0.341 -20.579 1.00 87.38 84 TYR A O 1
ATOM 688 N N . ARG A 1 85 ? 10.565 -0.028 -20.718 1.00 89.56 85 ARG A N 1
ATOM 689 C CA . ARG A 1 85 ? 10.212 -1.361 -21.249 1.00 89.56 85 ARG A CA 1
ATOM 690 C C . ARG A 1 85 ? 10.652 -2.530 -20.355 1.00 89.56 85 ARG A C 1
ATOM 692 O O . ARG A 1 85 ? 10.878 -3.642 -20.832 1.00 89.56 85 ARG A O 1
ATOM 699 N N . VAL A 1 86 ? 10.737 -2.308 -19.044 1.00 87.56 86 VAL A N 1
ATOM 700 C CA . VAL A 1 86 ? 11.052 -3.335 -18.041 1.00 87.56 86 VAL A CA 1
ATOM 701 C C . VAL A 1 86 ? 9.755 -4.030 -17.612 1.00 87.56 86 VAL A C 1
ATOM 703 O O . VAL A 1 86 ? 9.303 -3.928 -16.471 1.00 87.56 86 VAL A O 1
ATOM 706 N N . TYR A 1 87 ? 9.124 -4.740 -18.551 1.00 85.06 87 TYR A N 1
ATOM 707 C CA . TYR A 1 87 ? 7.769 -5.283 -18.375 1.00 85.06 87 TYR A CA 1
ATOM 708 C C . TYR A 1 87 ? 7.636 -6.266 -17.212 1.00 85.06 87 TYR A C 1
ATOM 710 O O . TYR A 1 87 ? 6.593 -6.307 -16.568 1.00 85.06 87 TYR A O 1
ATOM 718 N N . LEU A 1 88 ? 8.687 -7.033 -16.910 1.00 82.06 88 LEU A N 1
ATOM 719 C CA . LEU A 1 88 ? 8.632 -7.978 -15.798 1.00 82.06 88 LEU A CA 1
ATOM 720 C C . LEU A 1 88 ? 8.594 -7.268 -14.436 1.00 82.06 88 LEU A C 1
ATOM 722 O O . LEU A 1 88 ? 7.881 -7.722 -13.549 1.00 82.06 88 LEU A O 1
ATOM 726 N N . ASN A 1 89 ? 9.294 -6.135 -14.288 1.00 81.81 89 ASN A N 1
ATOM 727 C CA . ASN A 1 89 ? 9.225 -5.319 -13.071 1.00 81.81 89 ASN A CA 1
ATOM 728 C C . ASN A 1 89 ? 7.840 -4.677 -12.926 1.00 81.81 89 ASN A C 1
ATOM 730 O O . ASN A 1 89 ? 7.223 -4.769 -11.869 1.00 81.81 89 ASN A O 1
ATOM 734 N N . ALA A 1 90 ? 7.306 -4.125 -14.023 1.00 87.50 90 ALA A N 1
ATOM 735 C CA . ALA A 1 90 ? 5.951 -3.577 -14.046 1.00 87.50 90 ALA A CA 1
ATOM 736 C C . ALA A 1 90 ? 4.894 -4.636 -13.673 1.00 87.50 90 ALA A C 1
ATOM 738 O O . ALA A 1 90 ? 4.013 -4.370 -12.860 1.00 87.50 90 ALA A O 1
ATOM 739 N N . GLY A 1 91 ? 5.002 -5.848 -14.232 1.00 87.19 91 GLY A N 1
ATOM 740 C CA . GLY A 1 91 ? 4.089 -6.955 -13.943 1.00 87.19 91 GLY A CA 1
ATOM 741 C C . GLY A 1 91 ? 4.161 -7.427 -12.490 1.00 87.19 91 GLY A C 1
ATOM 742 O O . GLY A 1 91 ? 3.127 -7.644 -11.862 1.00 87.19 91 GLY A O 1
ATOM 743 N N . LEU A 1 92 ? 5.368 -7.528 -11.930 1.00 84.69 92 LEU A N 1
ATOM 744 C CA . LEU A 1 92 ? 5.567 -7.918 -10.535 1.00 84.69 92 LEU A CA 1
ATOM 745 C C . LEU A 1 92 ? 5.029 -6.864 -9.557 1.00 84.69 92 LEU A C 1
ATOM 747 O O . LEU A 1 92 ? 4.326 -7.212 -8.611 1.00 84.69 92 LEU A O 1
ATOM 751 N N . ASN A 1 93 ? 5.300 -5.580 -9.808 1.00 86.50 93 ASN A N 1
ATOM 752 C CA . ASN A 1 93 ? 4.796 -4.493 -8.968 1.00 86.50 93 ASN A CA 1
ATOM 753 C C . ASN A 1 93 ? 3.276 -4.348 -9.070 1.00 86.50 93 ASN A C 1
ATOM 755 O O . ASN A 1 93 ? 2.631 -4.071 -8.063 1.00 86.50 93 ASN A O 1
ATOM 759 N N . ALA A 1 94 ? 2.680 -4.625 -10.235 1.00 91.12 94 ALA A N 1
ATOM 760 C CA . ALA A 1 94 ? 1.227 -4.713 -10.374 1.00 91.12 94 ALA A CA 1
ATOM 761 C C . ALA A 1 94 ? 0.638 -5.867 -9.553 1.00 91.12 94 ALA A C 1
ATOM 763 O O . ALA A 1 94 ? -0.359 -5.678 -8.857 1.00 91.12 94 ALA A O 1
ATOM 764 N N . PHE A 1 95 ? 1.271 -7.043 -9.581 1.00 88.31 95 PHE A N 1
ATOM 765 C CA . PHE A 1 95 ? 0.851 -8.178 -8.761 1.00 88.31 95 PHE A CA 1
ATOM 766 C C . PHE A 1 95 ? 0.926 -7.858 -7.259 1.00 88.31 95 PHE A C 1
ATOM 768 O O . PHE A 1 95 ? -0.047 -8.067 -6.535 1.00 88.31 95 PHE A O 1
ATOM 775 N N . LEU A 1 96 ? 2.041 -7.279 -6.799 1.00 86.94 96 LEU A N 1
ATOM 776 C CA . LEU A 1 96 ? 2.219 -6.845 -5.408 1.00 86.94 96 LEU A CA 1
ATOM 777 C C . LEU A 1 96 ? 1.208 -5.770 -4.996 1.00 86.94 96 LEU A C 1
ATOM 779 O O . LEU A 1 96 ? 0.650 -5.843 -3.903 1.00 86.94 96 LEU A O 1
ATOM 783 N N . PHE A 1 97 ? 0.933 -4.801 -5.871 1.00 91.31 97 PHE A N 1
ATOM 784 C CA . PHE A 1 97 ? -0.075 -3.774 -5.625 1.00 91.31 97 PHE A CA 1
ATOM 785 C C . PHE A 1 97 ? -1.462 -4.386 -5.414 1.00 91.31 97 PHE A C 1
ATOM 787 O O . PHE A 1 97 ? -2.142 -4.020 -4.459 1.00 91.31 97 PHE A O 1
ATOM 794 N N . VAL A 1 98 ? -1.867 -5.348 -6.252 1.00 90.19 98 VAL A N 1
ATOM 795 C CA . VAL A 1 98 ? -3.146 -6.061 -6.088 1.00 90.19 98 VAL A CA 1
ATOM 796 C C . VAL A 1 98 ? -3.189 -6.805 -4.752 1.00 90.19 98 VAL A C 1
ATOM 798 O O . VAL A 1 98 ? -4.188 -6.733 -4.037 1.00 90.19 98 VAL A O 1
ATOM 801 N N . LEU A 1 99 ? -2.097 -7.474 -4.386 1.00 86.56 99 LEU A N 1
ATOM 802 C CA . LEU A 1 99 ? -2.011 -8.236 -3.142 1.00 86.56 99 LEU A CA 1
ATOM 803 C C . LEU A 1 99 ? -2.080 -7.329 -1.901 1.00 86.56 99 LEU A C 1
ATOM 805 O O . LEU A 1 99 ? -2.708 -7.698 -0.915 1.00 86.56 99 LEU A O 1
ATOM 809 N N . ALA A 1 100 ? -1.509 -6.124 -1.970 1.00 85.94 100 ALA A N 1
ATOM 810 C CA . ALA A 1 100 ? -1.550 -5.136 -0.892 1.00 85.94 100 ALA A CA 1
ATOM 811 C C . ALA A 1 100 ? -2.878 -4.359 -0.825 1.00 85.94 100 ALA A C 1
ATOM 813 O O . ALA A 1 100 ? -3.375 -4.068 0.265 1.00 85.94 100 ALA A O 1
ATOM 814 N N . ILE A 1 101 ? -3.478 -4.015 -1.970 1.00 90.19 101 ILE A N 1
ATOM 815 C CA . ILE A 1 101 ? -4.721 -3.234 -2.002 1.00 90.19 101 ILE A CA 1
ATOM 816 C C . ILE A 1 101 ? -5.931 -4.071 -1.587 1.00 90.19 101 ILE A C 1
ATOM 818 O O . ILE A 1 101 ? -6.872 -3.536 -1.006 1.00 90.19 101 ILE A O 1
ATOM 822 N N . PHE A 1 102 ? -5.903 -5.380 -1.846 1.00 86.19 102 PHE A N 1
ATOM 823 C CA . PHE A 1 102 ? -6.990 -6.293 -1.514 1.00 86.19 102 PHE A CA 1
ATOM 824 C C . PHE A 1 102 ? -7.374 -6.246 -0.020 1.00 86.19 102 PHE A C 1
ATOM 826 O O . PHE A 1 102 ? -8.492 -5.813 0.267 1.00 86.19 102 PHE A O 1
ATOM 833 N N . PRO A 1 103 ? -6.492 -6.553 0.954 1.00 82.44 103 PRO A N 1
ATOM 834 C CA . PRO A 1 103 ? -6.835 -6.465 2.378 1.00 82.44 103 PRO A CA 1
ATOM 835 C C .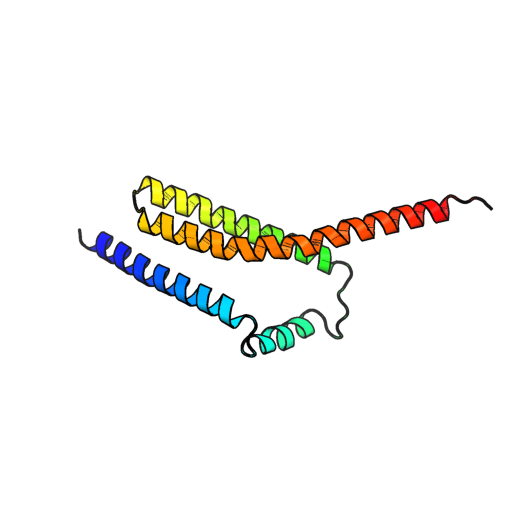 PRO A 1 103 ? -7.206 -5.035 2.806 1.00 82.44 103 PRO A C 1
ATOM 837 O O . PRO A 1 103 ? -8.097 -4.827 3.637 1.00 82.44 103 PRO A O 1
ATOM 840 N N . LEU A 1 104 ? -6.591 -4.021 2.190 1.00 84.75 104 LEU A N 1
ATOM 841 C CA . LEU A 1 104 ? -6.884 -2.622 2.490 1.00 84.75 104 LEU A CA 1
ATOM 842 C C . LEU A 1 104 ? -8.316 -2.228 2.078 1.00 84.75 104 LEU A C 1
ATOM 844 O O . LEU A 1 104 ? -8.984 -1.471 2.782 1.00 84.75 104 LEU A O 1
ATOM 848 N N . LEU A 1 105 ? -8.838 -2.776 0.979 1.00 84.62 105 LEU A N 1
ATOM 8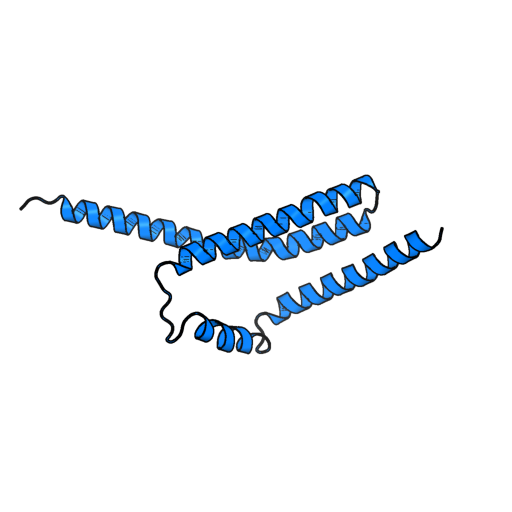49 C CA . LEU A 1 105 ? -10.229 -2.565 0.568 1.00 84.62 105 LEU A CA 1
ATOM 850 C C . LEU A 1 105 ? -11.223 -3.287 1.486 1.00 84.62 105 LEU A C 1
ATOM 852 O O . LEU A 1 105 ? -12.265 -2.710 1.800 1.00 84.62 105 LEU A O 1
ATOM 856 N N . PHE A 1 106 ? -10.900 -4.492 1.964 1.00 82.81 106 PHE A N 1
ATOM 857 C CA . PHE A 1 106 ? -11.753 -5.216 2.918 1.00 82.81 106 PHE A CA 1
ATOM 858 C C . PHE A 1 106 ? -11.868 -4.480 4.260 1.00 82.81 106 PHE A C 1
ATOM 860 O O . PHE A 1 106 ? -12.967 -4.334 4.799 1.00 82.81 106 PHE A O 1
ATOM 867 N N . THR A 1 107 ? -10.769 -3.909 4.756 1.00 82.25 107 THR A N 1
ATOM 868 C CA . THR A 1 107 ? -10.768 -3.126 6.007 1.00 82.25 107 THR A CA 1
ATOM 869 C C . THR A 1 107 ? -11.533 -1.801 5.901 1.00 82.25 107 THR A C 1
ATOM 871 O O . THR A 1 107 ? -11.981 -1.268 6.917 1.00 82.25 107 THR A O 1
ATOM 874 N N . ARG A 1 108 ? -11.802 -1.295 4.686 1.00 76.75 108 ARG A N 1
ATOM 875 C CA . ARG A 1 108 ? -12.622 -0.087 4.476 1.00 76.75 108 ARG A CA 1
ATOM 876 C C . ARG A 1 108 ? -14.062 -0.251 4.977 1.00 76.75 108 ARG A C 1
ATOM 878 O O . ARG A 1 108 ? -14.672 0.731 5.405 1.00 76.75 108 ARG A O 1
ATOM 885 N N . GLY A 1 109 ? -14.612 -1.468 4.929 1.00 71.25 109 GLY A N 1
ATOM 886 C CA . GLY A 1 109 ? -15.983 -1.755 5.369 1.00 71.25 109 GLY A 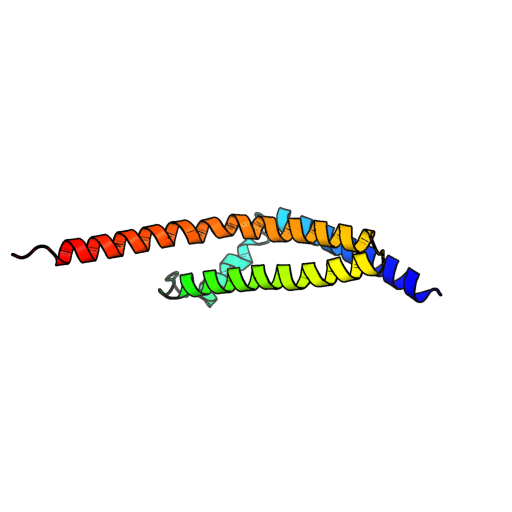CA 1
ATOM 887 C C . GLY A 1 109 ? -16.221 -1.437 6.848 1.00 71.25 109 GLY A C 1
ATOM 888 O O . GLY A 1 109 ? -17.288 -0.938 7.203 1.00 71.25 109 GLY A O 1
ATOM 889 N N . TYR A 1 110 ? -15.194 -1.616 7.684 1.00 71.12 110 TYR A N 1
ATOM 890 C CA . TYR A 1 110 ? -15.249 -1.363 9.125 1.00 71.12 110 TYR A CA 1
ATOM 891 C C . TYR A 1 110 ? -15.561 0.104 9.465 1.00 71.12 110 TYR A C 1
ATOM 893 O O . TYR A 1 110 ? -16.259 0.387 10.436 1.00 71.12 110 TYR A O 1
ATOM 901 N N . PHE A 1 111 ? -15.110 1.052 8.637 1.00 68.62 111 PHE A N 1
ATOM 902 C CA . PHE A 1 111 ? -15.332 2.481 8.876 1.00 68.62 111 PHE A CA 1
ATOM 903 C C . PHE A 1 111 ? -16.712 2.977 8.413 1.00 68.62 111 PHE A C 1
ATOM 905 O O . PHE A 1 111 ? -17.226 3.945 8.963 1.00 68.62 111 PHE A O 1
ATOM 912 N N . ARG A 1 112 ? -17.341 2.316 7.429 1.00 65.38 112 ARG A N 1
ATOM 913 C CA . ARG A 1 112 ? -18.601 2.780 6.813 1.00 65.38 112 ARG A CA 1
ATOM 914 C C . ARG A 1 112 ? -19.837 2.526 7.692 1.00 65.38 112 ARG A C 1
ATOM 916 O O . ARG A 1 112 ? -20.787 3.299 7.642 1.00 65.38 112 ARG A O 1
ATOM 923 N N . CYS A 1 113 ? -19.817 1.465 8.502 1.00 63.31 113 CYS A N 1
ATOM 924 C CA . CYS A 1 113 ? -20.910 1.141 9.427 1.00 63.31 113 CYS A CA 1
ATOM 925 C C . CYS A 1 113 ? -21.047 2.200 10.540 1.00 63.31 113 CYS A C 1
ATOM 927 O O . CYS A 1 113 ? -22.143 2.681 10.814 1.00 63.31 113 CYS A O 1
ATOM 929 N N . ARG A 1 114 ? -19.917 2.651 11.101 1.00 63.38 114 ARG A N 1
ATOM 930 C CA . ARG A 1 114 ? -19.888 3.617 12.211 1.00 63.38 114 ARG A CA 1
ATOM 931 C C . ARG A 1 114 ? -20.400 5.012 11.830 1.00 63.38 114 ARG A C 1
ATOM 933 O O . ARG A 1 114 ? -21.168 5.584 12.595 1.00 63.38 114 ARG A O 1
ATOM 940 N N . ASP A 1 115 ? -20.053 5.517 10.640 1.00 67.00 115 ASP A N 1
ATOM 941 C CA . ASP A 1 115 ? -20.564 6.810 10.139 1.00 67.00 115 ASP A CA 1
ATOM 942 C C . ASP A 1 115 ? -22.115 6.845 10.158 1.00 67.00 115 ASP A C 1
ATOM 944 O O . ASP A 1 115 ? -22.725 7.886 10.404 1.00 67.00 115 ASP A O 1
ATOM 948 N N . THR A 1 116 ? -22.759 5.691 9.939 1.00 70.62 116 THR A N 1
ATOM 949 C CA . THR A 1 116 ? -24.225 5.550 9.942 1.00 70.62 116 THR A CA 1
ATOM 950 C C . THR A 1 116 ? -24.793 5.575 11.365 1.00 70.62 116 THR A C 1
ATOM 952 O O . THR A 1 116 ? -25.767 6.281 11.627 1.00 70.62 116 THR A O 1
ATOM 955 N N . GLU A 1 117 ? -24.162 4.864 12.305 1.00 74.12 117 GLU A N 1
ATOM 956 C CA . GLU A 1 117 ? -24.578 4.84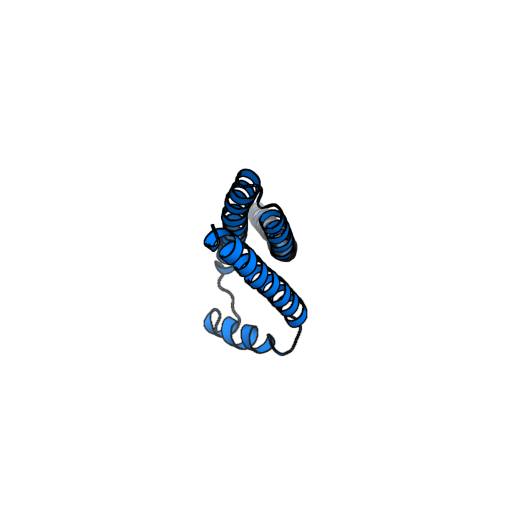2 13.717 1.00 74.12 117 GLU A CA 1
ATOM 957 C C . GLU A 1 117 ? -24.462 6.225 14.381 1.00 74.12 117 GLU A C 1
ATOM 959 O O . GLU A 1 117 ? -25.355 6.639 15.128 1.00 74.12 117 GLU A O 1
ATOM 964 N N . ASP A 1 118 ? -23.387 6.966 14.097 1.00 74.31 118 ASP A N 1
ATOM 965 C CA . ASP A 1 118 ? -23.171 8.309 14.645 1.00 74.31 118 ASP A CA 1
ATOM 966 C C . ASP A 1 118 ? -24.173 9.329 14.078 1.00 74.31 118 ASP A C 1
ATOM 968 O O . ASP A 1 118 ? -24.682 10.190 14.814 1.00 74.31 118 ASP A O 1
ATOM 972 N N . ALA A 1 119 ? -24.525 9.195 12.794 1.00 75.56 119 ALA A N 1
ATOM 973 C CA . ALA A 1 119 ? -25.566 9.998 12.162 1.00 75.56 119 ALA A CA 1
ATOM 974 C C . ALA A 1 119 ? -26.927 9.768 12.837 1.00 75.56 119 ALA A C 1
ATOM 976 O O . ALA A 1 119 ? -27.536 10.729 13.311 1.00 75.56 119 ALA A O 1
ATOM 977 N N . GLU A 1 120 ? -27.356 8.509 12.987 1.00 79.75 120 GLU A N 1
ATOM 978 C CA . GLU A 1 120 ? -28.624 8.166 13.646 1.00 79.75 120 GLU A CA 1
ATOM 979 C C . GLU A 1 120 ? -28.687 8.644 15.102 1.00 79.75 120 GLU A C 1
ATOM 981 O O . GLU A 1 120 ? -29.724 9.125 15.571 1.00 79.75 120 GLU A O 1
ATOM 986 N N . ARG A 1 121 ? -27.578 8.536 15.842 1.00 80.44 121 ARG A N 1
ATOM 987 C CA . ARG A 1 121 ? -27.503 8.965 17.246 1.00 80.44 121 ARG A CA 1
ATOM 988 C C . ARG A 1 121 ? -27.669 10.477 17.385 1.00 80.44 121 ARG A C 1
ATOM 990 O O . ARG A 1 121 ? -28.298 10.940 18.339 1.00 80.44 121 ARG A O 1
ATOM 997 N N . THR A 1 122 ? -27.132 11.233 16.433 1.00 79.56 122 THR A N 1
ATOM 998 C CA . THR A 1 122 ? -27.277 12.690 16.372 1.00 79.56 122 THR A CA 1
ATOM 999 C C . THR A 1 122 ? -28.723 13.066 16.065 1.00 79.56 122 THR A C 1
ATOM 1001 O O . THR A 1 122 ? -29.311 13.843 16.816 1.00 79.56 122 THR A O 1
ATOM 1004 N N . THR A 1 123 ? -29.349 12.427 15.070 1.00 82.88 123 THR A N 1
ATOM 1005 C CA . THR A 1 123 ? -30.766 12.658 14.736 1.00 82.88 123 THR A CA 1
ATOM 1006 C C . THR A 1 123 ? -31.686 12.355 15.919 1.00 82.88 123 THR A C 1
ATOM 1008 O O . THR A 1 123 ? -32.602 13.123 16.213 1.00 82.88 123 THR A O 1
ATOM 1011 N N . ARG A 1 124 ? -31.413 11.269 16.657 1.00 81.38 124 ARG A N 1
ATOM 1012 C CA . ARG A 1 124 ? -32.204 10.857 17.825 1.00 81.38 124 ARG A CA 1
ATOM 1013 C C . ARG A 1 124 ? -32.095 11.851 18.987 1.00 81.38 124 ARG A C 1
ATOM 1015 O O . ARG A 1 124 ? -33.097 12.139 19.638 1.00 81.38 124 ARG A O 1
ATOM 1022 N N . LYS A 1 125 ? -30.904 12.415 19.228 1.00 81.94 125 LYS A N 1
ATOM 1023 C CA . LYS A 1 125 ? -30.709 13.481 20.227 1.00 81.94 125 LYS A CA 1
ATOM 1024 C C . LYS A 1 125 ? -31.474 14.749 19.854 1.00 81.94 125 LYS A C 1
ATOM 1026 O O . LYS A 1 125 ? -32.173 15.288 20.705 1.00 81.94 125 LYS A O 1
ATOM 1031 N N . THR A 1 126 ? -31.394 15.180 18.595 1.00 80.12 126 THR A N 1
ATOM 1032 C CA . THR A 1 126 ? -32.094 16.380 18.110 1.00 80.12 126 THR A CA 1
ATOM 1033 C C . THR A 1 126 ? -33.615 16.219 18.174 1.00 80.12 126 THR A C 1
ATOM 1035 O O . THR A 1 126 ? -34.313 17.143 18.587 1.00 80.12 126 THR A O 1
ATOM 1038 N N . ALA A 1 127 ? -34.133 15.028 17.850 1.00 77.81 127 ALA A N 1
ATOM 1039 C CA . ALA A 1 127 ? -35.556 14.711 17.968 1.00 77.81 127 ALA A CA 1
ATOM 1040 C C . ALA A 1 127 ? -36.039 14.701 19.432 1.00 77.81 127 ALA A C 1
ATOM 1042 O O . ALA A 1 127 ? -37.104 15.235 19.733 1.00 77.81 127 ALA A O 1
ATOM 1043 N N . SER A 1 128 ? -35.240 14.162 20.361 1.00 75.88 128 SER A N 1
ATOM 1044 C CA . SER A 1 128 ? -35.580 14.142 21.791 1.00 75.88 128 SER A CA 1
ATOM 1045 C C . SER A 1 128 ? -35.552 15.530 22.443 1.00 75.88 128 SER A C 1
ATOM 1047 O O . SER A 1 128 ? -36.275 15.746 23.409 1.00 75.88 128 SER A O 1
ATOM 1049 N N . SER A 1 129 ? -34.740 16.466 21.941 1.00 73.56 129 SER A N 1
ATOM 1050 C CA . SER A 1 129 ? -34.699 17.855 22.427 1.00 73.56 129 SER A CA 1
ATOM 1051 C C . SER A 1 129 ? -35.786 18.759 21.836 1.00 73.56 129 SER A C 1
ATOM 1053 O O . SER A 1 129 ? -35.988 19.861 22.332 1.00 73.56 129 SER A O 1
ATOM 1055 N N . ALA A 1 130 ? -36.466 18.318 20.775 1.00 71.69 130 ALA A N 1
ATOM 1056 C CA . ALA A 1 130 ? -37.476 19.099 20.063 1.00 71.69 130 ALA A CA 1
ATOM 1057 C C . ALA A 1 130 ? -38.913 18.836 20.545 1.00 71.69 130 ALA A C 1
ATOM 1059 O O . ALA A 1 130 ? -39.842 19.353 19.935 1.00 71.69 130 ALA A O 1
ATOM 1060 N N . THR A 1 131 ? -39.111 18.042 21.607 1.00 62.53 131 THR A N 1
ATOM 1061 C CA . THR A 1 131 ? -40.427 17.864 22.245 1.00 62.53 131 THR A CA 1
ATOM 1062 C C . THR A 1 131 ? -40.594 18.946 23.317 1.00 62.53 131 THR A C 1
ATOM 1064 O O . THR A 1 131 ? -39.948 18.840 24.362 1.00 62.53 131 THR A O 1
ATOM 1067 N N . PRO A 1 132 ? -41.395 20.001 23.088 1.00 63.88 132 PRO A N 1
ATOM 1068 C CA . PRO A 1 132 ? -41.708 20.972 24.126 1.00 63.88 132 PRO A CA 1
ATOM 1069 C C . PRO A 1 132 ? -42.677 20.302 25.110 1.00 63.88 132 PRO A C 1
ATOM 1071 O O . PRO A 1 132 ? -43.661 19.702 24.673 1.00 63.88 132 PRO A O 1
ATOM 1074 N N . GLN A 1 133 ? -42.371 20.358 26.409 1.00 53.19 133 GLN A N 1
ATOM 1075 C CA . GLN A 1 133 ? -43.365 20.100 27.459 1.00 53.19 133 GLN A CA 1
ATOM 1076 C C . GLN A 1 133 ? -44.356 21.257 27.545 1.00 53.19 133 GLN A C 1
ATOM 1078 O O . GLN A 1 133 ? -43.918 22.411 27.324 1.00 53.19 133 GLN A O 1
#